Protein AF-A0A7L2GTG3-F1 (afdb_monomer)

Organism: Nyctibius grandis (NCBI:txid48427)

Structure (mmCIF, N/CA/C/O backbone):
data_AF-A0A7L2GTG3-F1
#
_entry.id   AF-A0A7L2GTG3-F1
#
loop_
_atom_site.group_PDB
_atom_site.id
_atom_site.type_symbol
_atom_site.label_atom_id
_atom_site.label_alt_id
_atom_site.label_comp_id
_atom_site.label_asym_id
_atom_site.label_entity_id
_atom_site.label_seq_id
_atom_site.pdbx_PDB_ins_code
_atom_site.Cartn_x
_atom_site.Cartn_y
_atom_site.Cartn_z
_atom_site.occupancy
_atom_site.B_iso_or_equiv
_atom_site.auth_seq_id
_atom_site.auth_comp_id
_atom_site.auth_asym_id
_atom_site.auth_atom_id
_atom_site.pdbx_PDB_model_num
ATOM 1 N N . GLU A 1 1 ? 2.995 5.051 -21.502 1.00 84.62 1 GLU A N 1
ATOM 2 C CA . GLU A 1 1 ? 3.378 3.944 -22.399 1.00 84.62 1 GLU A CA 1
ATOM 3 C C . GLU A 1 1 ? 3.454 2.692 -21.544 1.00 84.62 1 GLU A C 1
ATOM 5 O O . GLU A 1 1 ? 3.950 2.799 -20.426 1.00 84.62 1 GLU A O 1
ATOM 10 N N . ARG A 1 2 ? 2.844 1.581 -21.968 1.00 91.75 2 ARG A N 1
ATOM 11 C CA . ARG A 1 2 ? 2.773 0.333 -21.190 1.00 91.75 2 ARG A CA 1
ATOM 12 C C . ARG A 1 2 ? 3.544 -0.766 -21.907 1.00 91.75 2 ARG A C 1
ATOM 14 O O . ARG A 1 2 ? 3.635 -0.731 -23.130 1.00 91.75 2 ARG A O 1
ATOM 21 N N . VAL A 1 3 ? 4.073 -1.715 -21.142 1.00 93.94 3 VAL A N 1
ATO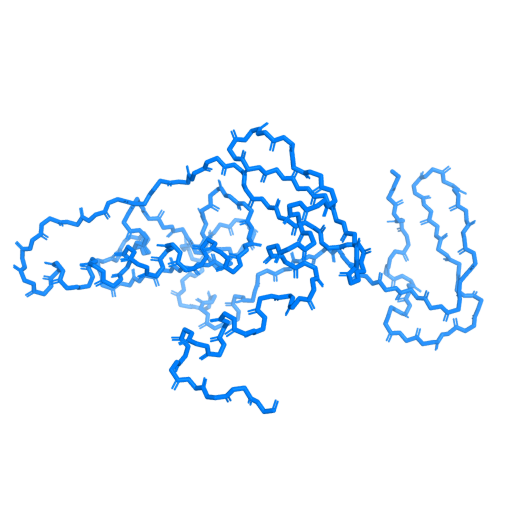M 22 C CA . VAL A 1 3 ? 4.709 -2.928 -21.670 1.00 93.94 3 VAL A CA 1
ATOM 23 C C . VAL A 1 3 ? 3.615 -3.891 -22.132 1.00 93.94 3 VAL A C 1
ATOM 25 O O . VAL A 1 3 ? 2.687 -4.151 -21.370 1.00 93.94 3 VAL A O 1
ATOM 28 N N . SER A 1 4 ? 3.712 -4.389 -23.364 1.00 95.00 4 SER A N 1
ATOM 29 C CA . SER A 1 4 ? 2.697 -5.237 -24.006 1.00 95.00 4 SER A CA 1
ATOM 30 C C . SER A 1 4 ? 3.012 -6.731 -23.940 1.00 95.00 4 SER A C 1
ATOM 32 O O . SER A 1 4 ? 2.098 -7.539 -24.037 1.00 95.00 4 SER A O 1
ATOM 34 N N . ASN A 1 5 ? 4.275 -7.109 -23.739 1.00 95.44 5 ASN A N 1
ATOM 35 C CA . ASN A 1 5 ? 4.730 -8.502 -23.739 1.00 95.44 5 ASN A CA 1
ATOM 36 C C . ASN A 1 5 ? 5.194 -8.984 -22.355 1.00 95.44 5 ASN A C 1
ATOM 38 O O . ASN A 1 5 ? 6.125 -9.772 -22.257 1.00 95.44 5 ASN A O 1
ATOM 42 N N . VAL A 1 6 ? 4.578 -8.495 -21.270 1.00 92.94 6 VAL A N 1
ATOM 43 C CA . VAL A 1 6 ? 4.987 -8.838 -19.889 1.00 92.94 6 VAL A CA 1
ATOM 44 C C . VAL A 1 6 ? 4.990 -10.353 -19.645 1.00 92.94 6 VAL A C 1
ATOM 46 O O . VAL A 1 6 ? 5.842 -10.844 -18.911 1.00 92.94 6 VAL A O 1
ATOM 49 N N . GLU A 1 7 ? 4.059 -11.076 -20.268 1.00 92.25 7 GLU A N 1
ATOM 50 C CA . GLU A 1 7 ? 3.899 -12.534 -20.167 1.00 92.25 7 GLU A CA 1
ATOM 51 C C . GLU A 1 7 ? 5.062 -13.315 -20.802 1.00 92.25 7 GLU A C 1
ATOM 53 O O . GLU A 1 7 ? 5.339 -14.435 -20.377 1.00 92.25 7 GLU A O 1
ATOM 58 N N . ASP A 1 8 ? 5.781 -12.703 -21.750 1.00 93.44 8 ASP A N 1
ATOM 59 C CA . ASP A 1 8 ? 6.933 -13.295 -22.444 1.00 93.44 8 ASP A CA 1
ATOM 60 C C . ASP A 1 8 ? 8.268 -13.022 -21.724 1.00 93.44 8 AS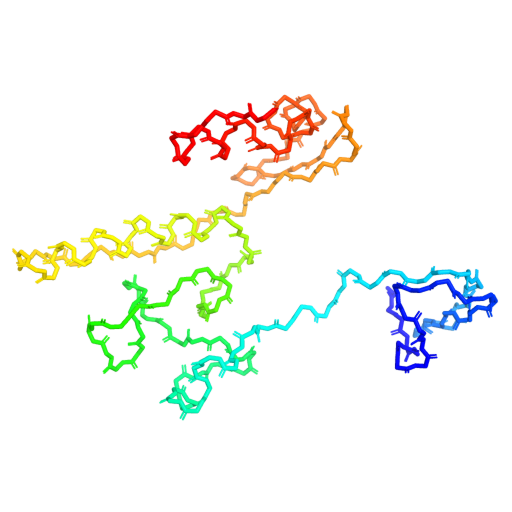P A C 1
ATOM 62 O O . ASP A 1 8 ? 9.320 -13.520 -22.132 1.00 93.44 8 ASP A O 1
ATOM 66 N N . LEU A 1 9 ? 8.261 -12.188 -20.678 1.00 94.56 9 LEU A N 1
ATOM 67 C CA . LEU A 1 9 ? 9.464 -11.797 -19.943 1.00 94.56 9 LEU A CA 1
ATOM 68 C C . LEU A 1 9 ? 9.744 -12.755 -18.781 1.00 94.56 9 LEU A C 1
ATOM 70 O O . LEU A 1 9 ? 8.832 -13.286 -18.148 1.00 94.56 9 LEU A O 1
ATOM 74 N N . THR A 1 10 ? 11.021 -12.871 -18.412 1.00 95.44 10 THR A N 1
ATOM 75 C CA . THR A 1 10 ? 11.456 -13.540 -17.176 1.00 95.44 10 THR A CA 1
ATOM 76 C C . THR A 1 10 ? 11.855 -12.486 -16.135 1.00 95.44 10 THR A C 1
ATOM 78 O O . THR A 1 10 ? 13.041 -12.183 -15.975 1.00 95.44 10 THR A O 1
ATOM 81 N N . PRO A 1 11 ? 10.899 -11.865 -15.421 1.00 93.31 11 PRO A N 1
ATOM 82 C CA . PRO A 1 11 ? 11.203 -10.767 -14.516 1.00 93.31 11 PRO A CA 1
ATOM 83 C C . PRO A 1 11 ? 11.968 -11.228 -13.270 1.00 93.31 11 PRO A C 1
ATOM 85 O O . PRO A 1 11 ? 11.890 -12.379 -12.836 1.00 93.31 11 PRO A O 1
ATOM 88 N N . ASN A 1 12 ? 12.660 -10.280 -12.640 1.00 92.50 12 ASN A N 1
ATOM 89 C CA . ASN A 1 12 ? 13.413 -10.432 -11.393 1.00 92.50 12 ASN A CA 1
ATOM 90 C C . ASN A 1 12 ? 14.551 -11.465 -11.472 1.00 92.50 12 ASN A C 1
ATOM 92 O O . ASN A 1 12 ? 15.012 -11.966 -10.445 1.00 92.50 12 ASN A O 1
ATOM 96 N N . ARG A 1 13 ? 15.007 -11.786 -12.686 1.00 94.38 13 ARG A N 1
ATOM 97 C CA . ARG A 1 13 ? 16.145 -12.665 -12.962 1.00 94.38 13 ARG A 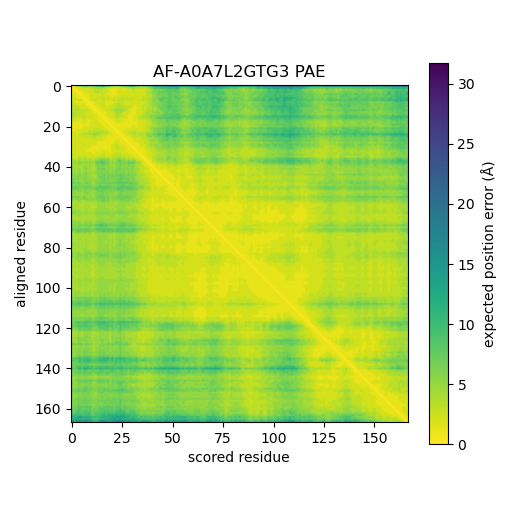CA 1
ATOM 98 C C . ARG A 1 13 ? 16.994 -12.060 -14.072 1.00 94.38 13 ARG A C 1
ATOM 100 O O . ARG A 1 13 ? 16.484 -11.339 -14.925 1.00 94.38 13 ARG A O 1
ATOM 107 N N . PHE A 1 14 ? 18.289 -12.354 -14.035 1.00 96.19 14 PHE A N 1
ATOM 108 C CA . PHE A 1 14 ? 19.175 -12.042 -15.146 1.00 96.19 14 PHE A CA 1
ATOM 109 C C . PHE A 1 14 ? 18.880 -13.002 -16.301 1.00 96.19 14 PHE A C 1
ATOM 111 O O . PHE A 1 14 ? 18.932 -14.221 -16.125 1.00 96.19 14 PHE A O 1
ATOM 118 N N . GLN A 1 15 ? 18.595 -12.448 -17.470 1.00 96.00 15 GLN A N 1
ATOM 119 C CA . GLN A 1 15 ? 18.504 -13.166 -18.730 1.00 96.00 15 GLN A CA 1
ATOM 120 C C . GLN A 1 15 ? 18.965 -12.207 -19.816 1.00 96.00 15 GLN A C 1
ATOM 122 O O . GLN A 1 15 ? 18.376 -11.146 -20.003 1.00 96.00 15 GLN A O 1
ATOM 127 N N . LYS A 1 16 ? 20.029 -12.592 -20.515 1.00 96.88 16 LYS A N 1
ATOM 128 C CA . LYS A 1 16 ? 20.650 -11.742 -21.520 1.00 96.88 16 LYS A CA 1
ATOM 129 C C . LYS A 1 16 ? 19.667 -11.408 -22.646 1.00 96.88 16 LYS A C 1
ATOM 131 O O . LYS A 1 16 ? 18.920 -12.288 -23.080 1.00 96.88 16 LYS A O 1
ATOM 136 N N . ASP A 1 17 ? 19.725 -10.169 -23.123 1.00 96.62 17 ASP A N 1
ATOM 137 C CA . ASP A 1 17 ? 19.058 -9.715 -24.348 1.00 96.62 17 ASP A CA 1
ATOM 138 C C . ASP A 1 17 ? 17.518 -9.905 -24.354 1.00 96.62 17 ASP A C 1
ATOM 140 O O . ASP A 1 17 ? 16.920 -10.191 -25.395 1.00 96.62 17 ASP A O 1
ATOM 144 N N . MET A 1 18 ? 16.833 -9.739 -23.211 1.00 97.19 18 MET A N 1
ATOM 145 C CA . MET A 1 18 ? 15.362 -9.713 -23.199 1.00 97.19 18 MET A CA 1
ATOM 146 C C . MET A 1 18 ? 14.844 -8.471 -23.928 1.00 97.19 18 MET A C 1
ATOM 148 O O . MET A 1 18 ? 15.250 -7.348 -23.628 1.00 97.19 18 MET A O 1
ATOM 152 N N . VAL A 1 19 ? 13.891 -8.664 -24.841 1.00 97.62 19 VAL A N 1
ATOM 153 C CA . VAL A 1 19 ? 13.251 -7.570 -25.583 1.00 97.62 19 VAL A CA 1
ATOM 154 C C . VAL A 1 19 ? 11.944 -7.181 -24.897 1.00 97.62 19 VAL A C 1
ATOM 156 O O . VAL A 1 19 ? 10.948 -7.902 -24.960 1.00 97.62 19 VAL A O 1
ATOM 159 N N . VAL A 1 20 ? 11.932 -6.017 -24.252 1.00 96.88 20 VAL A N 1
ATOM 160 C CA . VAL A 1 20 ? 10.723 -5.402 -23.694 1.00 96.88 20 VAL A CA 1
ATOM 161 C C . VAL A 1 20 ? 10.043 -4.595 -24.791 1.00 96.88 20 VAL A C 1
ATOM 163 O O . VAL A 1 20 ? 10.634 -3.662 -25.332 1.00 96.88 20 VAL A O 1
ATOM 166 N N . ARG A 1 21 ? 8.791 -4.929 -25.103 1.00 97.25 21 ARG A N 1
ATOM 167 C CA . ARG A 1 21 ? 7.977 -4.231 -26.101 1.00 97.25 21 ARG A CA 1
ATOM 168 C C . ARG A 1 21 ? 6.913 -3.401 -25.422 1.00 97.25 21 ARG A C 1
ATOM 170 O O . ARG A 1 21 ? 6.284 -3.829 -24.454 1.00 97.25 21 ARG A O 1
ATOM 177 N N . THR A 1 22 ? 6.685 -2.212 -25.949 1.00 95.75 22 THR A N 1
ATOM 178 C CA . THR A 1 22 ? 5.602 -1.349 -25.493 1.00 95.75 22 THR A CA 1
ATOM 179 C C . THR A 1 22 ? 4.419 -1.383 -26.452 1.00 95.75 22 THR A C 1
ATOM 181 O O . THR A 1 22 ? 4.556 -1.699 -27.632 1.00 95.75 22 THR A O 1
ATOM 184 N N . GLU A 1 23 ? 3.247 -0.972 -25.971 1.00 96.19 23 GLU A N 1
ATOM 185 C CA . GLU A 1 23 ? 2.051 -0.774 -26.805 1.00 96.19 23 GLU A CA 1
ATOM 186 C C . GLU A 1 23 ? 2.262 0.252 -27.935 1.00 96.19 23 GLU A C 1
ATOM 188 O O . GLU A 1 23 ? 1.513 0.261 -28.906 1.00 96.19 23 GLU A O 1
ATOM 193 N N . LYS A 1 24 ? 3.272 1.126 -27.821 1.00 96.44 24 LYS A N 1
ATOM 194 C CA . LYS A 1 24 ? 3.619 2.116 -28.851 1.00 96.44 24 LYS A CA 1
ATOM 195 C C . LYS A 1 24 ? 4.657 1.611 -29.858 1.00 96.44 24 LYS A C 1
ATOM 197 O O . LYS A 1 24 ? 5.064 2.374 -30.727 1.00 96.44 24 LYS A O 1
ATOM 202 N N . GLY A 1 25 ? 5.086 0.353 -29.746 1.00 95.12 25 GLY A N 1
ATOM 203 C CA . GLY A 1 25 ? 6.079 -0.253 -30.633 1.00 95.12 25 GLY A CA 1
ATOM 204 C C . GLY A 1 25 ? 7.535 0.023 -30.249 1.00 95.12 25 GLY A C 1
ATOM 205 O O . GLY A 1 25 ? 8.428 -0.449 -30.942 1.00 95.12 25 GLY A O 1
ATOM 206 N N . THR A 1 26 ? 7.801 0.744 -29.153 1.00 96.88 26 THR A N 1
ATOM 207 C CA . THR A 1 26 ? 9.166 0.895 -28.624 1.00 96.88 26 THR A CA 1
ATOM 208 C C . THR A 1 26 ? 9.682 -0.453 -28.140 1.00 96.88 26 THR A C 1
ATOM 210 O O . THR A 1 26 ? 9.004 -1.115 -27.346 1.00 96.88 26 THR A O 1
ATOM 213 N N . GLU A 1 27 ? 10.887 -0.817 -28.572 1.00 97.38 27 GLU A N 1
ATOM 214 C CA . GLU A 1 27 ? 11.620 -1.984 -28.089 1.00 97.38 27 GLU A CA 1
ATOM 215 C C . GLU A 1 27 ? 12.809 -1.542 -27.232 1.00 97.38 27 GLU A C 1
ATOM 217 O O . GLU A 1 27 ? 13.563 -0.641 -27.603 1.00 97.38 27 GLU A O 1
ATOM 222 N N . VAL A 1 28 ? 12.978 -2.180 -26.075 1.00 96.31 28 VAL A N 1
ATOM 223 C CA . VAL A 1 28 ? 14.111 -1.964 -25.171 1.00 96.31 28 VAL A CA 1
ATOM 224 C C . VAL A 1 28 ? 14.760 -3.311 -24.892 1.00 96.31 28 VAL A C 1
ATOM 226 O O . VAL A 1 28 ? 14.110 -4.211 -24.364 1.00 96.31 28 VAL A O 1
ATOM 229 N N . VAL A 1 29 ? 16.041 -3.448 -25.234 1.00 97.56 29 VAL A N 1
ATOM 230 C CA . VAL A 1 29 ? 16.841 -4.629 -24.889 1.00 97.56 29 VAL A CA 1
ATOM 231 C C . VAL A 1 29 ? 17.390 -4.450 -23.477 1.00 97.56 29 VAL A C 1
ATOM 233 O O . VAL A 1 29 ? 18.012 -3.429 -23.178 1.00 97.56 29 VAL A O 1
ATOM 236 N N . ALA A 1 30 ? 17.144 -5.424 -22.605 1.00 96.75 30 ALA A N 1
ATOM 237 C CA . ALA A 1 30 ? 17.599 -5.406 -21.222 1.00 96.75 30 ALA A CA 1
ATOM 238 C C . ALA A 1 30 ? 18.026 -6.801 -20.759 1.00 96.75 30 ALA A C 1
ATOM 240 O O . ALA A 1 30 ? 17.396 -7.799 -21.094 1.00 96.75 30 ALA A O 1
ATOM 241 N N . ASP A 1 31 ? 19.049 -6.863 -19.909 1.00 97.25 31 ASP A N 1
ATOM 242 C CA . ASP A 1 31 ? 19.502 -8.126 -19.312 1.00 97.25 31 ASP A CA 1
ATOM 243 C C . ASP A 1 31 ? 18.741 -8.493 -18.023 1.00 97.25 31 ASP A C 1
ATOM 245 O O . ASP A 1 31 ? 18.880 -9.589 -17.479 1.00 97.25 31 ASP A O 1
ATOM 249 N N . MET A 1 32 ? 17.949 -7.559 -17.488 1.00 96.50 32 MET A N 1
ATOM 250 C CA . MET A 1 32 ? 17.126 -7.755 -16.298 1.00 96.50 32 MET A CA 1
ATOM 251 C C . MET A 1 32 ? 15.914 -6.828 -16.337 1.00 96.50 32 MET A C 1
ATOM 253 O O . MET A 1 32 ? 16.038 -5.627 -16.568 1.00 96.50 32 MET A O 1
ATOM 257 N N . VAL A 1 33 ? 14.740 -7.384 -16.040 1.00 95.88 33 VAL A N 1
ATOM 258 C CA . VAL A 1 33 ? 13.486 -6.633 -15.923 1.00 95.88 33 VAL A CA 1
ATOM 259 C C . VAL A 1 33 ? 12.962 -6.775 -14.501 1.00 95.88 33 VAL A C 1
ATOM 261 O O . VAL A 1 33 ? 12.774 -7.891 -14.026 1.00 95.88 33 VAL A O 1
ATOM 264 N N . VAL A 1 34 ? 12.700 -5.661 -13.816 1.00 94.75 34 VAL A N 1
ATOM 265 C CA . VAL A 1 34 ? 12.089 -5.655 -12.476 1.00 94.75 34 VAL A CA 1
ATOM 266 C C . VAL A 1 34 ? 10.660 -5.140 -12.586 1.00 94.75 34 VAL A C 1
ATOM 268 O O . VAL A 1 34 ? 10.433 -4.001 -12.996 1.00 94.75 34 VAL A O 1
ATOM 271 N N . LEU A 1 35 ? 9.683 -5.974 -12.223 1.00 91.81 35 LEU A N 1
ATOM 272 C CA . LEU A 1 35 ? 8.274 -5.584 -12.262 1.00 91.81 35 LEU A CA 1
ATOM 273 C C . LEU A 1 35 ? 7.876 -4.872 -10.969 1.00 91.81 35 LEU A C 1
ATOM 275 O O . LEU A 1 35 ? 7.730 -5.491 -9.921 1.00 91.81 35 LEU A O 1
ATOM 27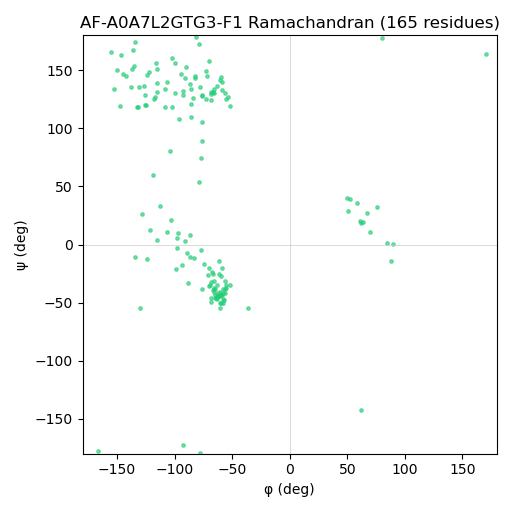9 N N . CYS A 1 36 ? 7.633 -3.568 -11.077 1.00 90.69 36 CYS A N 1
ATOM 280 C CA . CYS A 1 36 ? 7.143 -2.721 -9.984 1.00 90.69 36 CYS A CA 1
ATOM 281 C C . CYS A 1 36 ? 5.640 -2.401 -10.111 1.00 90.69 36 CYS A C 1
ATOM 283 O O . CYS A 1 36 ? 5.169 -1.389 -9.596 1.00 90.69 36 CYS A O 1
ATOM 285 N 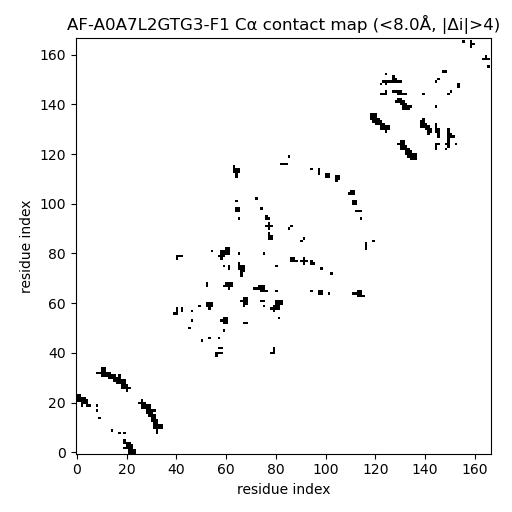N . THR A 1 37 ? 4.887 -3.214 -10.855 1.00 87.44 37 THR A N 1
ATOM 286 C CA . THR A 1 37 ? 3.459 -3.002 -11.149 1.00 87.44 37 THR A CA 1
ATOM 287 C C . THR A 1 37 ? 2.666 -4.295 -10.953 1.00 87.44 37 THR A C 1
ATOM 289 O O . THR A 1 37 ? 3.246 -5.344 -10.686 1.00 87.44 37 THR A O 1
ATOM 292 N N . GLY A 1 38 ? 1.335 -4.229 -11.065 1.00 84.44 38 GLY A N 1
ATOM 293 C CA . GLY A 1 38 ? 0.487 -5.425 -11.013 1.00 84.44 38 GLY A CA 1
ATOM 294 C C . GLY A 1 38 ? 0.297 -6.004 -9.610 1.00 84.44 38 GLY A C 1
ATOM 295 O O . GLY A 1 38 ? 0.154 -7.216 -9.469 1.00 84.44 38 GLY A O 1
ATOM 296 N N . ILE A 1 39 ? 0.295 -5.154 -8.576 1.00 85.88 39 ILE A N 1
ATOM 297 C CA . ILE A 1 39 ? 0.002 -5.564 -7.196 1.00 85.88 39 ILE A CA 1
ATOM 298 C C . ILE A 1 39 ? -1.348 -6.293 -7.163 1.00 85.88 39 ILE A C 1
ATOM 300 O O . ILE A 1 39 ? -2.359 -5.766 -7.629 1.00 85.88 39 ILE A O 1
ATOM 304 N N . LYS A 1 40 ? -1.357 -7.499 -6.591 1.00 89.88 40 LYS A N 1
ATOM 305 C CA . LYS A 1 40 ? -2.561 -8.296 -6.335 1.00 89.88 40 LYS A CA 1
ATOM 306 C C . LYS A 1 40 ? -2.743 -8.448 -4.833 1.00 89.88 40 LYS A C 1
ATOM 308 O O . LYS A 1 40 ? -1.773 -8.673 -4.111 1.00 89.88 40 LYS A O 1
ATOM 313 N N . ILE A 1 41 ? -3.983 -8.342 -4.368 1.00 93.69 41 ILE A N 1
ATOM 314 C CA . ILE A 1 41 ? -4.308 -8.555 -2.959 1.00 93.69 41 ILE A CA 1
ATOM 315 C C . ILE A 1 41 ? -4.113 -10.036 -2.628 1.00 93.69 41 ILE A C 1
ATOM 317 O O . ILE A 1 41 ? -4.631 -10.910 -3.323 1.00 93.69 41 ILE A O 1
ATOM 321 N N . ASN A 1 42 ? -3.378 -10.322 -1.552 1.00 93.62 42 ASN A N 1
ATOM 322 C CA . ASN A 1 42 ? -3.244 -11.682 -1.042 1.00 93.62 42 ASN A CA 1
ATOM 323 C C . ASN A 1 42 ? -4.526 -12.087 -0.300 1.00 93.62 42 ASN A C 1
ATOM 325 O O . ASN A 1 42 ? -4.660 -11.864 0.903 1.00 93.62 42 ASN A O 1
ATOM 329 N N . SER A 1 43 ? -5.480 -12.648 -1.042 1.00 96.38 43 SER A N 1
ATOM 330 C CA . SER A 1 43 ? -6.802 -13.031 -0.539 1.00 96.38 43 SER A CA 1
ATOM 331 C C . SER A 1 43 ? -6.942 -14.506 -0.176 1.00 96.38 43 SER A C 1
ATOM 333 O O . SER A 1 43 ? -7.978 -14.916 0.344 1.00 96.38 43 SER A O 1
ATOM 335 N N . SER A 1 44 ? -5.897 -15.308 -0.398 1.00 96.19 44 SER A N 1
ATOM 336 C CA . SER A 1 44 ? -5.912 -16.763 -0.181 1.00 96.19 44 SER A CA 1
ATOM 337 C C . SER A 1 44 ? -6.402 -17.173 1.215 1.00 96.19 44 SER A C 1
ATOM 339 O O . SER A 1 44 ? -7.117 -18.161 1.346 1.00 96.19 44 SER A O 1
ATOM 341 N N . ALA A 1 45 ? -6.085 -16.378 2.241 1.00 95.62 45 ALA A N 1
ATOM 342 C CA . ALA A 1 45 ? -6.446 -16.652 3.630 1.00 95.62 45 ALA A CA 1
ATOM 343 C C . ALA A 1 45 ? -7.949 -16.522 3.938 1.00 95.62 45 ALA A C 1
ATOM 345 O O . ALA A 1 45 ? -8.402 -17.050 4.950 1.00 95.62 45 ALA A O 1
ATOM 346 N N . TYR A 1 46 ? -8.721 -15.813 3.109 1.00 95.38 46 TYR A N 1
ATOM 347 C CA . TYR A 1 46 ? -10.126 -15.504 3.396 1.00 95.38 46 TYR A CA 1
ATOM 348 C C . TYR A 1 46 ? -11.087 -15.723 2.225 1.00 95.38 46 TYR A C 1
ATOM 350 O O . TYR A 1 46 ? -12.299 -15.714 2.432 1.00 95.38 46 TYR A O 1
ATOM 358 N N . ALA A 1 47 ? -10.582 -15.957 1.012 1.00 96.69 47 ALA A N 1
ATOM 359 C CA . ALA A 1 47 ? -11.411 -16.069 -0.186 1.00 96.69 47 ALA A CA 1
ATOM 360 C C . ALA A 1 47 ? -12.471 -17.179 -0.096 1.00 96.69 47 ALA A C 1
ATOM 362 O O . ALA A 1 47 ? -13.602 -16.982 -0.529 1.00 96.69 47 ALA A O 1
ATOM 363 N N . ALA A 1 48 ? -12.132 -18.324 0.504 1.00 97.19 48 ALA A N 1
ATOM 364 C CA . ALA A 1 48 ? -13.075 -19.429 0.670 1.00 97.19 48 ALA A CA 1
ATOM 365 C C . ALA A 1 48 ? -14.209 -19.108 1.661 1.00 97.19 48 ALA A C 1
ATOM 367 O O . ALA A 1 48 ? -15.325 -19.586 1.485 1.00 97.19 48 ALA A O 1
ATOM 368 N N . ALA A 1 49 ? -13.931 -18.303 2.691 1.00 96.69 49 ALA A N 1
ATOM 369 C CA . ALA A 1 49 ? -14.895 -17.977 3.741 1.00 96.69 49 ALA A CA 1
ATOM 370 C C . ALA A 1 49 ? -15.760 -16.753 3.404 1.00 96.69 49 ALA A C 1
ATOM 372 O O . ALA A 1 49 ? -16.918 -16.701 3.803 1.00 96.69 49 ALA A O 1
ATOM 373 N N . PHE A 1 50 ? -15.202 -15.774 2.684 1.00 96.94 50 PHE A N 1
ATOM 374 C CA . PHE A 1 50 ? -15.817 -14.457 2.476 1.00 96.94 50 PHE A CA 1
ATOM 375 C C . PHE A 1 50 ? -15.895 -14.050 0.998 1.00 96.94 50 PHE A C 1
ATOM 377 O O . PHE A 1 50 ? -15.905 -12.860 0.686 1.00 96.94 50 PHE A O 1
ATOM 384 N N . GLY A 1 51 ? -15.943 -15.017 0.077 1.00 95.94 51 GLY A N 1
ATOM 385 C CA . GLY A 1 51 ? -15.952 -14.761 -1.368 1.00 95.94 51 GLY A CA 1
ATOM 386 C C . GLY A 1 51 ? -17.070 -13.819 -1.836 1.00 95.94 51 GLY A C 1
ATOM 387 O O . GLY A 1 51 ? -16.840 -12.960 -2.684 1.00 95.94 51 GLY A O 1
ATOM 388 N N . ASP A 1 52 ? -18.262 -13.907 -1.241 1.00 96.25 52 ASP A N 1
ATOM 389 C CA . ASP A 1 52 ? -19.403 -13.024 -1.532 1.00 96.25 52 ASP A CA 1
ATOM 390 C C . ASP A 1 52 ? -19.248 -11.609 -0.936 1.00 96.25 52 ASP A C 1
ATOM 392 O O . ASP A 1 52 ? -19.921 -10.665 -1.363 1.00 96.25 52 ASP A O 1
ATOM 396 N N . LYS A 1 53 ? -18.333 -11.438 0.026 1.00 97.50 53 LYS A N 1
ATOM 397 C CA . LYS A 1 53 ? -17.991 -10.155 0.663 1.00 97.50 53 LYS A CA 1
ATOM 398 C C . LYS A 1 53 ? -16.758 -9.495 0.054 1.00 97.50 53 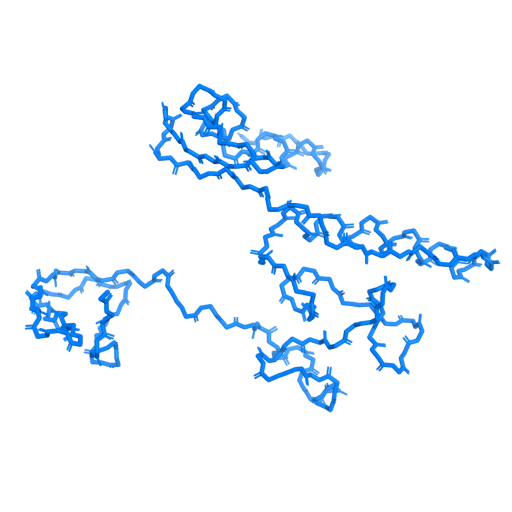LYS A C 1
ATOM 400 O O . LYS A 1 53 ? -16.265 -8.507 0.594 1.00 97.50 53 LYS A O 1
ATOM 405 N N . MET A 1 54 ? -16.254 -10.004 -1.066 1.00 97.56 54 MET A N 1
ATOM 406 C CA . MET A 1 54 ? -15.103 -9.427 -1.753 1.00 97.56 54 MET A CA 1
ATOM 407 C C . MET A 1 54 ? -15.525 -8.466 -2.871 1.00 97.56 54 MET A C 1
ATOM 409 O O . MET A 1 54 ? -16.557 -8.627 -3.528 1.00 97.56 54 MET A O 1
ATOM 413 N N . ALA A 1 55 ? -14.725 -7.428 -3.079 1.00 96.31 55 ALA A N 1
ATOM 414 C CA . ALA A 1 55 ? -14.776 -6.563 -4.247 1.00 96.31 55 ALA A CA 1
ATOM 415 C C . ALA A 1 55 ? -14.086 -7.229 -5.452 1.00 96.31 55 ALA A C 1
ATOM 417 O O . ALA A 1 55 ? -13.433 -8.267 -5.334 1.00 96.31 55 ALA A O 1
ATOM 418 N N . SER A 1 56 ? -14.198 -6.617 -6.634 1.00 94.38 56 SER A N 1
ATOM 419 C CA . SER A 1 56 ? -13.635 -7.162 -7.883 1.00 94.38 56 SER A CA 1
ATOM 420 C C . SER A 1 56 ? -12.109 -7.315 -7.862 1.00 94.38 56 SER A C 1
ATOM 422 O O . SER A 1 56 ? -11.561 -8.166 -8.556 1.00 94.38 56 SER A O 1
ATOM 424 N N . ASN A 1 57 ? -11.415 -6.528 -7.039 1.00 93.00 57 ASN A N 1
ATOM 425 C CA . ASN A 1 57 ? -9.968 -6.605 -6.820 1.00 93.00 57 ASN A CA 1
ATOM 426 C C . ASN A 1 57 ? -9.564 -7.612 -5.722 1.00 93.00 57 ASN A C 1
ATOM 428 O O . ASN A 1 57 ? -8.393 -7.650 -5.351 1.00 93.00 57 ASN A O 1
ATOM 432 N N . SER A 1 58 ? -10.504 -8.415 -5.210 1.00 96.19 58 SER A N 1
ATOM 433 C CA . SER A 1 58 ? -10.324 -9.345 -4.085 1.00 96.19 58 SER A CA 1
ATOM 434 C C . SER A 1 58 ? -10.137 -8.710 -2.697 1.00 96.19 58 SER A C 1
ATOM 436 O O . SER A 1 58 ? -9.809 -9.429 -1.757 1.00 96.19 58 SER A O 1
ATOM 438 N N . ALA A 1 59 ? -10.362 -7.404 -2.530 1.00 97.38 59 ALA A N 1
ATOM 439 C CA . ALA A 1 59 ? -10.425 -6.779 -1.206 1.00 97.38 59 ALA A CA 1
ATOM 440 C C . ALA A 1 59 ? -11.725 -7.155 -0.477 1.00 97.38 59 ALA A C 1
ATOM 442 O O . ALA A 1 59 ? -12.758 -7.336 -1.115 1.00 97.38 59 ALA A O 1
ATOM 443 N N . LEU A 1 60 ? -11.704 -7.223 0.851 1.00 98.38 60 LEU A N 1
ATOM 444 C CA . LEU A 1 60 ? -12.889 -7.396 1.692 1.00 98.38 60 LEU A CA 1
ATOM 445 C C . LEU A 1 60 ? -13.670 -6.083 1.794 1.00 98.38 60 LEU A C 1
ATOM 447 O O . LEU A 1 60 ? -13.108 -5.054 2.175 1.00 98.38 60 LEU A O 1
ATOM 451 N N . LYS A 1 61 ? -14.971 -6.124 1.502 1.00 98.56 61 LYS A N 1
ATOM 452 C CA . LYS A 1 61 ? -15.871 -4.977 1.651 1.00 98.56 61 LYS A CA 1
ATOM 453 C C . LYS A 1 61 ? -16.063 -4.658 3.126 1.00 98.56 61 LYS A C 1
ATOM 455 O O . LYS A 1 61 ? -16.471 -5.520 3.906 1.00 98.56 61 LYS A O 1
ATOM 460 N N . VAL A 1 62 ? -15.772 -3.418 3.503 1.00 98.56 62 VAL A N 1
ATOM 461 C CA . VAL A 1 62 ? -15.896 -2.955 4.883 1.00 98.56 62 VAL A CA 1
ATOM 462 C C . VAL A 1 62 ? -16.828 -1.763 4.991 1.00 98.56 62 VAL A C 1
ATOM 464 O O . VAL A 1 62 ? -16.894 -0.920 4.099 1.00 98.56 62 VAL A O 1
ATOM 467 N N . ASN A 1 63 ? -17.519 -1.666 6.122 1.00 97.94 63 ASN A N 1
ATOM 468 C CA . ASN A 1 63 ? -18.296 -0.484 6.463 1.00 97.94 63 ASN A CA 1
ATOM 469 C C . ASN A 1 63 ? -17.388 0.655 6.977 1.00 97.94 63 ASN A C 1
ATOM 471 O O . ASN A 1 63 ? -16.172 0.519 7.129 1.00 97.94 63 ASN A O 1
ATOM 475 N N . LYS A 1 64 ? -18.005 1.784 7.337 1.00 98.00 64 LYS A N 1
ATOM 476 C CA . LYS A 1 64 ? -17.320 2.974 7.872 1.00 98.00 64 LYS A CA 1
ATOM 477 C C . LYS A 1 64 ? -16.571 2.738 9.200 1.00 98.00 64 LYS A C 1
ATOM 479 O O . LYS A 1 64 ? -15.777 3.570 9.617 1.00 98.00 64 LYS A O 1
ATOM 484 N N . HIS A 1 65 ? -16.823 1.624 9.885 1.00 98.44 65 HIS A N 1
ATOM 485 C CA . HIS A 1 65 ? -16.155 1.210 11.125 1.00 98.44 65 HIS A CA 1
ATOM 486 C C . HIS A 1 65 ? -15.023 0.201 10.883 1.00 98.44 65 HIS A C 1
ATOM 488 O O . HIS A 1 65 ? -14.447 -0.300 11.853 1.00 98.44 65 HIS A O 1
ATOM 494 N N . LEU A 1 66 ? -14.705 -0.077 9.609 1.00 98.69 66 LEU A N 1
ATOM 495 C CA . LEU A 1 66 ? -13.756 -1.095 9.144 1.00 98.69 66 LEU A CA 1
ATOM 496 C C . LEU A 1 66 ? -14.172 -2.535 9.488 1.00 98.69 66 LEU A C 1
ATOM 498 O O . LEU A 1 66 ? -13.340 -3.445 9.487 1.00 98.69 66 LEU A O 1
ATOM 502 N N . GLN A 1 67 ? -15.458 -2.749 9.776 1.00 98.69 67 GLN A N 1
ATOM 503 C CA . GLN A 1 67 ? -16.027 -4.082 9.952 1.00 98.69 67 GLN A CA 1
ATOM 504 C C . GLN A 1 67 ? -16.367 -4.687 8.593 1.00 98.69 67 GLN A C 1
ATOM 506 O O . GLN A 1 67 ? -16.844 -3.973 7.709 1.00 98.69 67 GLN A O 1
ATOM 511 N N . LEU A 1 68 ? -16.163 -5.994 8.443 1.00 98.44 68 LEU A N 1
ATOM 512 C CA . LEU A 1 68 ? -16.604 -6.747 7.271 1.00 98.44 68 LEU A CA 1
ATOM 513 C C . LEU A 1 68 ? -18.126 -6.624 7.118 1.00 98.44 68 LEU A C 1
ATOM 515 O O . LEU A 1 68 ? -18.868 -6.812 8.081 1.00 98.44 68 LEU A O 1
ATOM 519 N N . GLU A 1 69 ? -18.608 -6.328 5.912 1.00 97.44 69 GLU A N 1
ATOM 520 C CA . GLU A 1 69 ? -20.049 -6.205 5.670 1.00 97.44 69 GLU A CA 1
ATOM 521 C C . GLU A 1 69 ? -20.814 -7.474 6.088 1.00 97.44 69 GLU A C 1
ATOM 523 O O . GLU A 1 69 ? -20.529 -8.582 5.630 1.00 97.44 69 GLU A O 1
ATOM 528 N N . GLY A 1 70 ? -21.817 -7.302 6.956 1.00 96.69 70 GLY A N 1
ATOM 529 C CA . GLY A 1 70 ? -22.615 -8.397 7.516 1.00 96.69 70 GLY A CA 1
ATOM 530 C C . GLY A 1 70 ? -22.076 -8.997 8.820 1.00 96.69 70 GLY A C 1
ATOM 531 O O . GLY A 1 70 ? -22.710 -9.904 9.351 1.00 96.69 70 GLY A O 1
ATOM 532 N N . TYR A 1 71 ? -20.957 -8.495 9.354 1.00 97.81 71 TYR A N 1
ATOM 533 C CA . TYR A 1 71 ? -20.370 -8.959 10.612 1.00 97.81 71 TYR A CA 1
ATOM 534 C C . TYR A 1 71 ? -20.047 -7.787 11.540 1.00 97.81 71 TYR A C 1
ATOM 536 O O . TYR A 1 71 ? -19.455 -6.795 11.129 1.00 97.81 71 TYR A O 1
ATOM 544 N N . GLU A 1 72 ? -20.379 -7.916 12.823 1.00 96.44 72 GLU A N 1
ATOM 545 C CA . GLU A 1 72 ? -20.095 -6.877 13.828 1.00 96.44 72 GLU A CA 1
ATOM 546 C C . GLU A 1 72 ? -18.760 -7.106 14.557 1.00 96.44 72 GLU A C 1
ATOM 548 O O . GLU A 1 72 ? -18.188 -6.199 15.164 1.00 96.44 72 GLU A O 1
ATOM 553 N N . ASN A 1 73 ? -18.230 -8.325 14.480 1.00 96.44 73 ASN A N 1
ATOM 554 C CA . ASN A 1 73 ? -17.054 -8.780 15.219 1.00 96.44 73 ASN A CA 1
ATOM 555 C C . ASN A 1 73 ? -15.856 -9.133 14.320 1.00 96.44 73 ASN A C 1
ATOM 557 O O . ASN A 1 73 ? -14.836 -9.596 14.830 1.00 96.44 73 ASN A O 1
ATOM 561 N N . ILE A 1 74 ? -15.959 -8.918 13.006 1.00 98.06 74 ILE A N 1
ATOM 562 C CA . ILE A 1 74 ? -14.876 -9.151 12.042 1.00 98.06 74 ILE A CA 1
ATOM 563 C C . ILE A 1 74 ? -14.469 -7.815 11.435 1.00 98.06 74 ILE A C 1
ATOM 565 O O . ILE A 1 74 ? -15.318 -7.062 10.966 1.00 98.06 74 ILE A O 1
ATOM 569 N N . TYR A 1 75 ? -13.167 -7.543 11.412 1.00 98.44 75 TYR A N 1
ATOM 570 C CA . TYR A 1 75 ? -12.591 -6.309 10.886 1.00 98.44 75 TYR A CA 1
ATOM 571 C C . TYR A 1 75 ? -11.555 -6.626 9.807 1.00 98.44 75 TYR A C 1
ATOM 573 O O . TYR A 1 75 ? -10.826 -7.612 9.924 1.00 98.44 75 TYR A O 1
ATOM 581 N N . ALA A 1 76 ? -11.455 -5.772 8.789 1.00 98.31 76 ALA A N 1
ATOM 582 C CA . ALA A 1 76 ? -10.395 -5.837 7.785 1.00 98.31 76 ALA A CA 1
ATOM 583 C C . ALA A 1 76 ? -9.696 -4.478 7.674 1.00 98.31 76 ALA A C 1
ATOM 585 O O . ALA A 1 76 ? -10.340 -3.430 7.665 1.00 98.31 76 ALA A O 1
ATOM 586 N N . ILE A 1 77 ? -8.364 -4.498 7.607 1.00 98.31 77 ILE A N 1
ATOM 587 C CA . ILE A 1 77 ? -7.521 -3.298 7.588 1.00 98.31 77 ILE A CA 1
ATOM 588 C C . ILE A 1 77 ? -6.412 -3.416 6.545 1.00 98.31 77 ILE A C 1
ATOM 590 O O . ILE A 1 77 ? -6.100 -4.494 6.049 1.00 98.31 77 ILE A O 1
ATOM 594 N N . GLY A 1 78 ? -5.762 -2.292 6.261 1.00 97.12 78 GLY A N 1
ATOM 595 C CA . GLY A 1 78 ? -4.633 -2.236 5.333 1.00 97.12 78 GLY A CA 1
ATOM 596 C C . GLY A 1 78 ? -5.020 -2.645 3.910 1.00 97.12 78 GLY A C 1
ATOM 597 O O . GLY A 1 78 ? -6.104 -2.319 3.425 1.00 97.12 78 GLY A O 1
ATOM 598 N N . ASP A 1 79 ? -4.112 -3.345 3.236 1.00 96.44 79 ASP A N 1
ATOM 599 C CA . ASP A 1 79 ? -4.213 -3.623 1.801 1.00 96.44 79 ASP A CA 1
ATOM 600 C C . ASP A 1 79 ? -5.384 -4.545 1.437 1.00 96.44 79 ASP A C 1
ATOM 602 O O . ASP A 1 79 ? -5.884 -4.466 0.315 1.00 96.44 79 ASP A O 1
ATOM 606 N N . CYS A 1 80 ? -5.849 -5.386 2.369 1.00 97.06 80 CYS A N 1
ATOM 607 C CA . CYS A 1 80 ? -6.964 -6.301 2.126 1.00 97.06 80 CYS A CA 1
ATOM 608 C C . CYS A 1 80 ? -8.346 -5.662 2.300 1.00 97.06 80 CYS A C 1
ATOM 610 O O . CYS A 1 80 ? -9.327 -6.286 1.915 1.00 97.06 80 CYS A O 1
ATOM 612 N N . ALA A 1 81 ? -8.451 -4.455 2.861 1.00 97.94 81 ALA A N 1
ATOM 613 C CA . ALA A 1 81 ? -9.731 -3.774 3.037 1.00 97.94 81 ALA A CA 1
ATOM 614 C C . ALA A 1 81 ? -10.108 -2.974 1.783 1.00 97.94 81 ALA A C 1
ATOM 616 O O . ALA A 1 81 ? -9.263 -2.274 1.213 1.00 97.94 81 ALA A O 1
ATOM 617 N N . ASP A 1 82 ? -11.375 -3.004 1.371 1.00 97.44 82 ASP A N 1
ATOM 618 C CA . ASP A 1 82 ? -11.896 -2.230 0.233 1.00 97.44 82 ASP A CA 1
ATOM 619 C C . ASP A 1 82 ? -12.153 -0.758 0.600 1.00 97.44 82 ASP A C 1
ATOM 621 O O . ASP A 1 82 ? -13.238 -0.203 0.452 1.00 97.44 82 ASP A O 1
ATOM 625 N N . VAL A 1 83 ? -11.119 -0.114 1.133 1.00 97.12 83 VAL A N 1
ATOM 626 C CA . VAL A 1 83 ? -11.088 1.321 1.410 1.00 97.12 83 VAL A CA 1
ATOM 627 C C . VAL A 1 83 ? -10.488 2.042 0.204 1.00 97.12 83 VAL A C 1
ATOM 629 O O . VAL A 1 83 ? -9.406 1.673 -0.276 1.00 97.12 83 VAL A O 1
ATOM 632 N N . LYS A 1 84 ? -11.186 3.075 -0.284 1.00 94.25 84 LYS A N 1
ATOM 633 C CA . LYS A 1 84 ? -10.809 3.875 -1.462 1.00 94.25 84 LYS A CA 1
ATOM 634 C C . LYS A 1 84 ? -9.695 4.874 -1.148 1.00 94.25 84 LYS A C 1
ATOM 636 O O . LYS A 1 84 ? -9.919 6.076 -1.058 1.00 94.25 84 LYS A O 1
ATOM 641 N N . GLU A 1 85 ? -8.484 4.359 -1.014 1.00 93.44 85 GLU A N 1
ATOM 642 C CA . GLU A 1 85 ? -7.268 5.128 -0.758 1.00 93.44 85 GLU A CA 1
ATOM 643 C C . GLU A 1 85 ? -6.034 4.351 -1.251 1.00 93.44 85 GLU A C 1
ATOM 645 O O . GLU A 1 85 ? -6.133 3.147 -1.530 1.00 93.44 85 GLU A O 1
ATOM 650 N N . PRO A 1 86 ? -4.859 4.992 -1.374 1.00 91.81 86 PRO A N 1
ATOM 651 C CA . PRO A 1 86 ? -3.645 4.277 -1.729 1.00 91.81 86 PRO A CA 1
ATOM 652 C C . PRO A 1 86 ? -3.273 3.251 -0.654 1.00 91.81 86 PRO A C 1
ATOM 654 O O . PRO A 1 86 ? -3.278 3.538 0.542 1.00 91.81 86 PRO A O 1
ATOM 657 N N . LYS A 1 87 ? -2.890 2.053 -1.089 1.00 92.50 87 LYS A N 1
ATOM 658 C CA . LYS A 1 87 ? -2.489 0.967 -0.192 1.00 92.50 87 LYS A CA 1
ATOM 659 C C . LYS A 1 87 ? -1.081 1.226 0.347 1.00 92.50 87 LYS A C 1
ATOM 661 O O . LYS A 1 87 ? -0.103 1.170 -0.397 1.00 92.50 87 LYS A O 1
ATOM 666 N N . MET A 1 88 ? -0.993 1.630 1.617 1.00 93.31 88 MET A N 1
ATOM 667 C CA . MET A 1 88 ? 0.253 2.026 2.277 1.00 93.31 88 MET A CA 1
ATOM 668 C C . MET A 1 88 ? 0.259 1.609 3.749 1.00 93.31 88 MET A C 1
ATOM 670 O O . MET A 1 88 ? -0.751 1.722 4.445 1.00 93.31 88 MET A O 1
ATOM 674 N N . ALA A 1 89 ? 1.441 1.270 4.272 1.00 92.69 89 ALA A N 1
ATOM 675 C CA . ALA A 1 89 ? 1.635 0.970 5.694 1.00 92.69 89 ALA A CA 1
ATOM 676 C C . ALA A 1 89 ? 1.177 2.112 6.626 1.00 92.69 89 ALA A C 1
ATOM 678 O O . ALA A 1 89 ? 0.695 1.863 7.728 1.00 92.69 89 ALA A O 1
ATOM 679 N N . TYR A 1 90 ? 1.281 3.368 6.173 1.00 92.94 90 TYR A N 1
ATOM 680 C CA . TYR A 1 90 ? 0.759 4.528 6.899 1.00 92.94 90 TYR A CA 1
ATOM 681 C C . TYR A 1 90 ? -0.750 4.408 7.165 1.00 92.94 90 TYR A C 1
ATOM 683 O O . TYR A 1 90 ? -1.179 4.515 8.313 1.00 92.94 90 TYR A O 1
ATOM 691 N N . HIS A 1 91 ? -1.534 4.113 6.126 1.00 96.00 91 HIS A N 1
ATOM 692 C CA . HIS A 1 91 ? -2.978 3.930 6.235 1.00 96.00 91 HIS A CA 1
ATOM 693 C C . HIS A 1 91 ? -3.346 2.689 7.048 1.00 96.00 91 HIS A C 1
ATOM 695 O O . HIS A 1 91 ? -4.235 2.754 7.890 1.00 96.00 91 HIS A O 1
ATOM 701 N N . ALA A 1 92 ? -2.608 1.584 6.893 1.00 96.25 92 ALA A N 1
ATOM 702 C CA . ALA A 1 92 ? -2.793 0.401 7.736 1.00 96.25 92 ALA A CA 1
ATOM 703 C C . ALA A 1 92 ? -2.659 0.727 9.238 1.00 96.25 92 ALA A C 1
ATOM 705 O O . ALA A 1 92 ? -3.442 0.232 10.049 1.00 96.25 92 ALA A O 1
ATOM 706 N N . GLY A 1 93 ? -1.730 1.616 9.608 1.00 95.38 93 GLY A N 1
ATOM 707 C CA . GLY A 1 93 ? -1.611 2.122 10.977 1.00 95.38 93 GLY A CA 1
ATOM 708 C C . GLY A 1 93 ? -2.814 2.962 11.430 1.00 95.38 93 GLY A C 1
ATOM 709 O O . GLY A 1 93 ? -3.281 2.807 12.558 1.00 95.38 93 GLY A O 1
ATOM 710 N N . LEU A 1 94 ? -3.358 3.821 10.560 1.00 96.44 94 LEU A N 1
ATOM 711 C CA . LEU A 1 94 ? -4.576 4.589 10.863 1.00 96.44 94 LEU A CA 1
ATOM 712 C C . LEU A 1 94 ? -5.793 3.674 11.045 1.00 96.44 94 LEU A C 1
ATOM 714 O O . LEU A 1 94 ? -6.549 3.839 12.003 1.00 96.44 94 LEU A O 1
ATOM 718 N N . HIS A 1 95 ? -5.936 2.675 10.174 1.00 98.56 95 HIS A N 1
ATOM 719 C CA . HIS A 1 95 ? -6.955 1.639 10.284 1.00 98.56 95 HIS A CA 1
ATOM 720 C C . HIS A 1 95 ? -6.865 0.892 11.618 1.00 98.56 95 HIS A C 1
ATOM 722 O O . HIS A 1 95 ? -7.870 0.753 12.314 1.00 98.56 95 HIS A O 1
ATOM 728 N N . ALA A 1 96 ? -5.660 0.468 12.014 1.00 98.00 96 ALA A N 1
ATOM 729 C CA . ALA A 1 96 ? -5.439 -0.232 13.276 1.00 98.00 96 ALA A CA 1
ATOM 730 C C . ALA A 1 96 ? -5.902 0.595 14.489 1.00 98.00 96 ALA A C 1
ATOM 732 O O . ALA A 1 96 ? -6.571 0.060 15.371 1.00 98.00 96 ALA A O 1
ATOM 733 N N . ASN A 1 97 ? -5.636 1.907 14.510 1.00 97.25 97 ASN A N 1
ATOM 734 C CA . ASN A 1 97 ? -6.083 2.788 15.598 1.00 97.25 97 ASN A CA 1
ATOM 735 C C . ASN A 1 97 ? -7.616 2.830 15.735 1.00 97.25 97 ASN A C 1
ATOM 737 O O . ASN A 1 97 ? -8.143 2.822 16.854 1.00 97.25 97 ASN A O 1
ATOM 741 N N . ILE A 1 98 ? -8.338 2.867 14.609 1.00 98.38 98 ILE A N 1
ATOM 742 C CA . ILE A 1 98 ? -9.806 2.827 14.604 1.00 98.38 98 ILE A CA 1
ATOM 743 C C . ILE A 1 98 ? -10.307 1.463 15.068 1.00 98.38 98 ILE A C 1
ATOM 745 O O . ILE A 1 98 ? -11.133 1.406 15.978 1.00 98.38 98 ILE A O 1
ATOM 749 N N . VAL A 1 99 ? -9.778 0.373 14.507 1.00 98.62 99 VAL A N 1
ATOM 750 C CA . VAL A 1 99 ? -10.228 -0.986 14.835 1.00 98.62 99 VAL A CA 1
ATOM 751 C C . VAL A 1 99 ? -9.979 -1.329 16.300 1.00 98.62 99 VAL A C 1
ATOM 753 O O . VAL A 1 99 ? -10.896 -1.806 16.959 1.00 98.62 99 VAL A O 1
ATOM 756 N N . VAL A 1 100 ? -8.806 -1.016 16.862 1.00 98.31 100 VAL A N 1
ATOM 757 C CA . VAL A 1 100 ? -8.533 -1.233 18.296 1.00 98.31 100 VAL A CA 1
ATOM 758 C C . VAL A 1 100 ? -9.529 -0.463 19.165 1.00 98.31 100 VAL A C 1
ATOM 760 O O . VAL A 1 100 ? -10.083 -1.020 20.113 1.00 98.31 100 VAL A O 1
ATOM 763 N N . THR A 1 101 ? -9.816 0.796 18.817 1.00 98.56 101 THR A N 1
ATOM 764 C CA . THR A 1 101 ? -10.824 1.586 19.539 1.00 98.56 101 THR A CA 1
ATOM 765 C C . THR A 1 101 ? -12.211 0.949 19.435 1.00 98.56 101 THR A C 1
ATOM 767 O O . THR A 1 101 ? -12.927 0.878 20.430 1.00 98.56 101 THR A O 1
ATOM 770 N N . ASN A 1 102 ? -12.588 0.457 18.255 1.00 98.69 102 ASN A N 1
ATOM 771 C CA . ASN A 1 102 ? -13.893 -0.155 18.008 1.00 98.69 102 ASN A CA 1
ATOM 772 C C . ASN A 1 102 ? -14.055 -1.507 18.700 1.00 98.69 102 ASN A C 1
ATOM 774 O O . ASN A 1 102 ? -15.134 -1.783 19.220 1.00 98.69 102 ASN A O 1
ATOM 778 N N . ILE A 1 103 ? -12.991 -2.304 18.799 1.00 98.56 103 ILE A N 1
ATOM 779 C CA . ILE A 1 103 ? -12.977 -3.532 19.603 1.00 98.56 103 ILE A CA 1
ATOM 780 C C . ILE A 1 103 ? -13.266 -3.190 21.071 1.00 98.56 103 ILE A C 1
ATOM 782 O O . ILE A 1 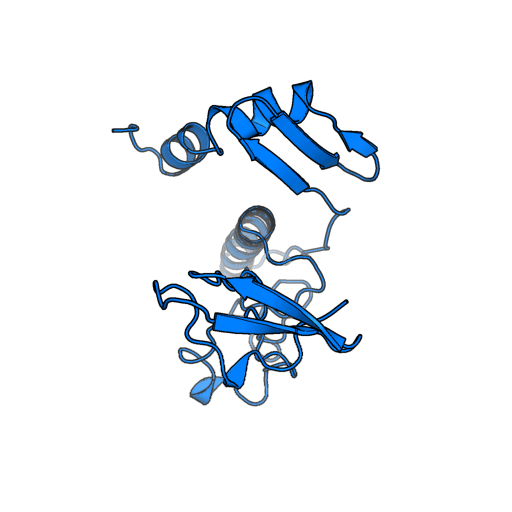103 ? -14.186 -3.751 21.663 1.00 98.56 103 ILE A O 1
ATOM 786 N N . ILE A 1 104 ? -12.551 -2.215 21.646 1.00 98.50 104 ILE A N 1
ATOM 787 C CA . ILE A 1 104 ? -12.770 -1.778 23.037 1.00 98.50 104 ILE A CA 1
ATOM 788 C C . ILE A 1 104 ? -14.187 -1.219 23.223 1.00 98.50 104 ILE A C 1
ATOM 790 O O . ILE A 1 104 ? -14.860 -1.539 24.204 1.00 98.50 104 ILE A O 1
ATOM 794 N N . ASN A 1 105 ? -14.663 -0.396 22.289 1.00 98.50 105 ASN A N 1
ATOM 795 C CA . ASN A 1 105 ? -15.996 0.196 22.362 1.00 98.50 105 ASN A CA 1
ATOM 796 C C . ASN A 1 105 ? -17.098 -0.865 22.261 1.00 98.50 105 ASN A C 1
ATOM 798 O O . ASN A 1 105 ? -18.060 -0.788 23.017 1.00 98.50 105 ASN A O 1
ATOM 802 N N . SER A 1 106 ? -16.919 -1.892 21.427 1.00 97.69 106 SER A N 1
ATOM 803 C CA . SER A 1 106 ? -17.848 -3.027 21.333 1.00 97.69 106 SER A CA 1
ATOM 804 C C . SER A 1 106 ? -17.948 -3.779 22.662 1.00 97.69 106 SER A C 1
ATOM 806 O O . SER A 1 106 ? -19.048 -4.064 23.125 1.00 97.69 106 SER A O 1
ATOM 808 N N . LEU A 1 107 ? -16.810 -4.031 23.321 1.00 97.69 107 LEU A N 1
ATOM 809 C CA . LEU A 1 107 ? -16.754 -4.719 24.619 1.00 97.69 107 LEU A CA 1
ATOM 810 C C . LEU A 1 107 ? -17.290 -3.877 25.785 1.00 97.69 107 LEU A C 1
ATOM 812 O O . LEU A 1 107 ? -17.716 -4.423 26.796 1.00 97.69 107 LEU A O 1
ATOM 816 N N . THR A 1 108 ? -17.241 -2.550 25.666 1.00 98.12 108 THR A N 1
ATOM 817 C CA . THR A 1 108 ? -17.663 -1.608 26.719 1.00 98.12 108 THR A CA 1
ATOM 818 C C . THR A 1 108 ? -18.990 -0.916 26.412 1.00 98.12 108 THR A C 1
ATOM 820 O O . THR A 1 108 ? -19.351 0.038 27.101 1.00 98.12 108 THR A O 1
ATOM 823 N N . HIS A 1 109 ? -19.710 -1.379 25.386 1.00 96.81 109 HIS A N 1
ATOM 824 C CA . HIS A 1 109 ? -20.987 -0.828 24.924 1.00 96.81 109 HIS A CA 1
ATOM 825 C C . HIS A 1 109 ? -20.951 0.687 24.646 1.00 96.81 109 HIS A C 1
ATOM 827 O O . HIS A 1 109 ? -21.895 1.422 24.939 1.00 96.81 109 HIS A O 1
ATOM 833 N N . LYS A 1 110 ? -19.846 1.166 24.065 1.00 98.31 110 LYS A N 1
ATOM 834 C CA . LYS A 1 110 ? -19.676 2.548 23.600 1.00 98.31 110 LYS A CA 1
ATOM 835 C C . LYS A 1 110 ? -19.902 2.650 22.086 1.00 98.31 110 LYS A C 1
ATOM 837 O O . LYS A 1 110 ? -19.684 1.675 21.370 1.00 98.31 110 LYS A O 1
ATOM 842 N N . PRO A 1 111 ? -20.268 3.835 21.564 1.00 98.38 111 PRO A N 1
ATOM 843 C CA . PRO A 1 111 ? -20.414 4.043 20.125 1.00 98.38 111 PRO A CA 1
ATOM 844 C C . PRO A 1 111 ? -19.123 3.756 19.347 1.00 98.38 111 PRO A C 1
ATOM 846 O O . PRO A 1 111 ? -18.032 4.139 19.777 1.00 98.38 111 PRO A O 1
ATOM 849 N N . LEU A 1 112 ? -19.238 3.125 18.177 1.00 98.56 112 LEU A N 1
ATOM 850 C CA . LEU A 1 112 ? -18.097 2.876 17.294 1.00 98.56 112 LEU A CA 1
ATOM 851 C C . LEU A 1 112 ? -17.606 4.172 16.636 1.00 98.56 112 LEU A C 1
ATOM 853 O O . LEU A 1 112 ? -18.388 5.051 16.273 1.00 98.56 112 LEU A O 1
ATOM 857 N N . LYS A 1 113 ? -16.292 4.272 16.441 1.00 98.50 113 LYS A N 1
ATOM 858 C CA . LYS A 1 113 ? -15.650 5.322 15.651 1.00 98.50 113 LYS A CA 1
ATOM 859 C C . LYS A 1 113 ? -15.690 4.996 14.166 1.00 98.50 113 LYS A C 1
ATOM 861 O O . LYS A 1 113 ? -15.559 3.840 13.761 1.00 98.50 113 LYS A O 1
ATOM 866 N N . THR A 1 114 ? -15.836 6.039 13.364 1.00 98.44 114 THR A N 1
ATOM 867 C CA . THR A 1 114 ? -15.764 5.975 11.905 1.00 98.44 114 THR A CA 1
ATOM 868 C C . THR A 1 114 ? -14.327 6.210 11.429 1.00 98.44 114 THR A C 1
ATOM 870 O O . THR A 1 114 ? -13.611 7.026 12.013 1.00 98.44 114 THR A O 1
ATOM 873 N N . TYR A 1 115 ? -13.919 5.508 10.374 1.00 98.31 115 TYR A N 1
ATOM 874 C CA . TYR A 1 115 ? -12.734 5.814 9.581 1.00 98.31 115 TYR A CA 1
ATOM 875 C C . TYR A 1 115 ? -13.144 6.560 8.311 1.00 98.31 115 TYR A C 1
ATOM 877 O O . TYR A 1 115 ? -14.015 6.097 7.580 1.00 98.31 115 TYR A O 1
ATOM 885 N N . GLU A 1 116 ? -12.477 7.677 8.035 1.00 96.19 116 GLU A N 1
ATOM 886 C CA . GLU A 1 116 ? -12.619 8.431 6.791 1.00 96.19 116 GLU A CA 1
ATOM 887 C C . GLU A 1 116 ? -11.227 8.608 6.169 1.00 96.19 116 GLU A C 1
ATOM 889 O O . GLU A 1 116 ? -10.313 9.063 6.873 1.00 96.19 116 GLU A O 1
ATOM 894 N N . PRO A 1 117 ? -11.031 8.266 4.882 1.00 94.62 117 PRO A N 1
ATOM 895 C CA . PRO A 1 117 ? -9.773 8.517 4.192 1.00 94.62 117 PRO A CA 1
ATOM 896 C C . PRO A 1 117 ? -9.389 9.999 4.229 1.00 94.62 117 PRO A C 1
ATOM 898 O O . PRO A 1 117 ? -10.183 10.884 3.908 1.00 94.62 117 PRO A O 1
ATOM 901 N N . GLY A 1 118 ? -8.144 10.270 4.612 1.00 90.50 118 GLY A N 1
ATOM 902 C CA . GLY A 1 118 ? -7.583 11.617 4.596 1.00 90.50 118 GLY A CA 1
ATOM 903 C C . GLY A 1 118 ? -7.083 12.045 3.214 1.00 90.50 118 GLY A C 1
ATOM 904 O O . GLY A 1 118 ? -7.069 11.278 2.251 1.00 90.50 118 GLY A O 1
ATOM 905 N N . SER A 1 119 ? -6.593 13.282 3.134 1.00 89.44 119 SER A N 1
ATOM 906 C CA . SER A 1 119 ? -5.893 13.787 1.950 1.00 89.44 119 SER A CA 1
ATOM 907 C C . SER A 1 119 ? -4.652 12.951 1.626 1.00 89.44 119 SER A C 1
ATOM 909 O O . SER A 1 119 ? -3.914 12.534 2.524 1.00 89.44 119 SER A O 1
ATOM 911 N N . LEU A 1 120 ? -4.375 12.777 0.328 1.00 87.56 120 LEU A N 1
ATOM 912 C CA . LEU A 1 120 ? -3.196 12.060 -0.155 1.00 87.56 120 LEU A CA 1
ATOM 913 C C . LEU A 1 120 ? -1.921 12.615 0.494 1.00 87.56 120 LEU A C 1
ATOM 915 O O . LEU A 1 120 ? -1.575 13.788 0.326 1.00 87.56 120 LEU A O 1
ATOM 919 N N . THR A 1 121 ? -1.225 11.739 1.215 1.00 91.25 121 THR A N 1
ATOM 920 C CA . THR A 1 121 ? 0.056 12.036 1.848 1.00 91.25 121 THR A CA 1
ATOM 921 C C . THR A 1 121 ? 1.042 10.926 1.532 1.00 91.25 121 THR A C 1
ATOM 923 O O . THR A 1 121 ? 0.832 9.776 1.910 1.00 91.25 121 THR A O 1
ATOM 926 N N . PHE A 1 122 ? 2.133 11.262 0.851 1.00 93.38 122 PHE A N 1
ATOM 927 C CA . PHE A 1 122 ? 3.203 10.315 0.563 1.00 93.38 122 PHE A CA 1
ATOM 928 C C . PHE A 1 122 ? 4.548 11.028 0.467 1.00 93.38 122 PHE A C 1
ATOM 930 O O . PHE A 1 122 ? 4.645 12.184 0.064 1.00 93.38 122 PHE A O 1
ATOM 937 N N . LEU A 1 123 ? 5.603 10.300 0.820 1.00 95.12 123 LEU A N 1
ATOM 938 C CA . LEU A 1 123 ? 6.988 10.728 0.671 1.00 95.12 123 LEU A CA 1
ATOM 939 C C . LEU A 1 123 ? 7.710 9.647 -0.135 1.00 95.12 123 LEU A C 1
ATOM 941 O O . LEU A 1 123 ? 7.753 8.489 0.290 1.00 95.12 123 LEU A O 1
ATOM 945 N N . LEU A 1 124 ? 8.256 9.996 -1.291 1.00 95.19 124 LEU A N 1
ATOM 946 C CA . LEU A 1 124 ? 9.033 9.120 -2.160 1.00 95.19 124 LEU A CA 1
ATOM 947 C C . LEU A 1 124 ? 10.520 9.427 -1.978 1.00 95.19 124 LEU A C 1
ATOM 949 O O . LEU A 1 124 ? 10.975 10.537 -2.238 1.00 95.19 124 LEU A O 1
ATOM 953 N N . SER A 1 125 ? 11.273 8.431 -1.519 1.00 96.19 125 SER A N 1
ATOM 954 C CA . SER A 1 125 ? 12.729 8.533 -1.410 1.00 96.19 125 SER A CA 1
ATOM 955 C C . SER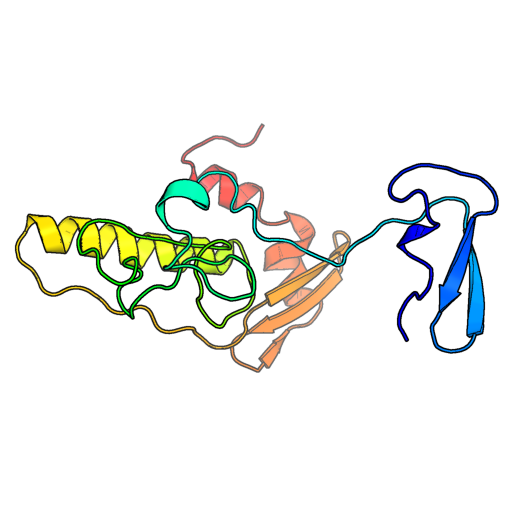 A 1 125 ? 13.363 8.347 -2.790 1.00 96.19 125 SER A C 1
ATOM 957 O O . SER A 1 125 ? 12.977 7.430 -3.512 1.00 96.19 125 SER A O 1
ATOM 959 N N . MET A 1 126 ? 14.341 9.187 -3.135 1.00 95.94 126 MET A N 1
ATOM 960 C CA . MET A 1 126 ? 15.140 9.094 -4.364 1.00 95.94 126 MET A CA 1
ATOM 961 C C . MET A 1 126 ? 16.614 8.895 -3.993 1.00 95.94 126 MET A C 1
ATOM 963 O O . MET A 1 126 ? 17.484 9.715 -4.268 1.00 95.94 126 MET A O 1
ATOM 967 N N . GLY A 1 127 ? 16.886 7.801 -3.282 1.00 94.50 127 GLY A N 1
ATOM 968 C CA . GLY A 1 127 ? 18.175 7.572 -2.631 1.00 94.50 127 GLY A CA 1
ATOM 969 C C . GLY A 1 127 ? 18.300 8.321 -1.300 1.00 94.50 127 GLY A C 1
ATOM 970 O O . GLY A 1 127 ? 17.405 9.044 -0.879 1.00 94.50 127 GLY A O 1
ATOM 971 N N . ARG A 1 128 ? 19.427 8.137 -0.602 1.00 94.69 128 ARG A N 1
ATOM 972 C CA . ARG A 1 128 ? 19.601 8.559 0.806 1.00 94.69 128 ARG A CA 1
ATOM 973 C C . ARG A 1 128 ? 19.435 10.067 1.055 1.00 94.69 128 ARG A C 1
ATOM 975 O O . ARG A 1 128 ? 19.084 10.462 2.164 1.00 94.69 128 ARG A O 1
ATOM 982 N N . ASN A 1 129 ? 19.708 10.894 0.045 1.00 95.75 129 ASN A N 1
ATOM 983 C CA . ASN A 1 129 ? 19.852 12.350 0.173 1.00 95.75 129 ASN A CA 1
ATOM 984 C C . ASN A 1 129 ? 18.869 13.149 -0.698 1.00 95.75 129 ASN A C 1
ATOM 986 O O . ASN A 1 129 ? 19.079 14.352 -0.901 1.00 95.75 129 ASN A O 1
ATOM 990 N N . ASP A 1 130 ? 17.854 12.483 -1.250 1.00 96.88 130 ASP A N 1
ATOM 991 C CA . ASP A 1 130 ? 16.862 13.126 -2.099 1.00 96.88 130 ASP A CA 1
ATOM 992 C C . ASP A 1 130 ? 15.471 12.502 -1.951 1.00 96.88 130 ASP A C 1
ATOM 994 O O . ASP A 1 130 ? 15.296 11.403 -1.411 1.00 96.88 130 ASP A O 1
ATOM 998 N N . GLY A 1 131 ? 14.457 13.230 -2.400 1.00 96.56 131 GLY A N 1
ATOM 999 C CA . GLY A 1 131 ? 13.085 12.768 -2.402 1.00 96.56 131 GLY A CA 1
ATOM 1000 C C . GLY A 1 131 ? 12.077 13.856 -2.739 1.00 96.56 131 GLY A C 1
ATOM 1001 O O . GLY A 1 131 ? 12.355 15.053 -2.683 1.00 96.56 131 GLY A O 1
ATOM 1002 N N . VAL A 1 132 ? 10.875 13.408 -3.066 1.00 97.12 132 VAL A N 1
ATOM 1003 C CA . VAL A 1 132 ? 9.720 14.250 -3.388 1.00 97.12 132 VAL A CA 1
ATOM 1004 C C . VAL A 1 132 ? 8.493 13.705 -2.683 1.00 97.12 132 VAL A C 1
ATOM 1006 O O . VAL A 1 132 ? 8.420 12.519 -2.368 1.00 97.12 132 VAL A O 1
ATOM 1009 N N . GLY A 1 133 ? 7.516 14.550 -2.406 1.00 95.44 133 GLY A N 1
ATOM 1010 C CA . GLY A 1 133 ? 6.289 14.088 -1.787 1.00 95.44 133 GLY A CA 1
ATOM 1011 C C . GLY A 1 133 ? 5.176 15.108 -1.834 1.00 95.44 133 GLY A C 1
ATOM 1012 O O . GLY A 1 133 ? 5.319 16.210 -2.365 1.00 95.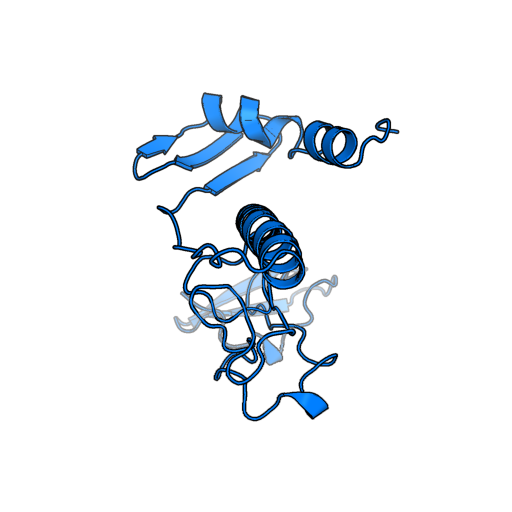44 133 GLY A O 1
ATOM 1013 N N . GLN A 1 134 ? 4.072 14.716 -1.224 1.00 95.12 134 GLN A N 1
ATOM 1014 C CA . GLN A 1 134 ? 2.886 15.528 -1.058 1.00 95.12 134 GLN A CA 1
ATOM 1015 C C . GLN A 1 134 ? 2.355 15.314 0.355 1.00 95.12 134 GLN A C 1
ATOM 1017 O O . GLN A 1 134 ? 2.288 14.178 0.825 1.00 95.12 134 GLN A O 1
ATOM 1022 N N . VAL A 1 135 ? 1.988 16.398 1.033 1.00 92.19 135 VAL A N 1
ATOM 1023 C CA . VAL A 1 135 ? 1.350 16.368 2.354 1.00 92.19 135 VAL A CA 1
ATOM 1024 C C . VAL A 1 135 ? 0.153 17.302 2.306 1.00 92.19 135 VAL A C 1
ATOM 1026 O O . VAL A 1 135 ? 0.315 18.498 2.074 1.00 92.19 135 VAL A O 1
ATOM 1029 N N . ASN A 1 136 ? -1.052 16.767 2.505 1.00 87.88 136 ASN A N 1
ATOM 1030 C CA . ASN A 1 136 ? -2.297 17.546 2.504 1.00 87.88 136 ASN A CA 1
ATOM 1031 C C . ASN A 1 136 ? -2.460 18.469 1.278 1.00 87.88 136 ASN A C 1
ATOM 1033 O O . ASN A 1 136 ? -2.890 19.610 1.411 1.00 87.88 136 ASN A O 1
ATOM 1037 N N . GLY A 1 137 ? -2.087 17.994 0.086 1.00 88.50 137 GLY A N 1
ATOM 1038 C CA . GLY A 1 137 ? -2.171 18.791 -1.146 1.00 88.50 137 GLY A CA 1
ATOM 1039 C C . GLY A 1 137 ? -0.942 19.653 -1.454 1.00 88.50 137 GLY A C 1
ATOM 1040 O O . GLY A 1 137 ? -0.792 20.086 -2.591 1.00 88.50 137 GLY A O 1
ATOM 1041 N N . TYR A 1 138 ? -0.031 19.852 -0.498 1.00 92.94 138 TYR A N 1
ATOM 1042 C CA . TYR A 1 138 ? 1.178 20.649 -0.698 1.00 92.94 138 TYR A CA 1
ATOM 1043 C C . TYR A 1 138 ? 2.354 19.780 -1.127 1.00 92.94 138 TYR A C 1
ATOM 1045 O O . TYR A 1 138 ? 2.643 18.757 -0.502 1.00 92.94 138 TYR A O 1
ATOM 1053 N N . TYR A 1 139 ? 3.063 20.213 -2.167 1.00 94.88 139 TYR A N 1
ATOM 1054 C CA . TYR A 1 139 ? 4.306 19.582 -2.594 1.00 94.88 139 TYR A CA 1
ATOM 1055 C C . TYR A 1 139 ? 5.402 19.804 -1.554 1.00 94.88 139 TYR A C 1
ATOM 1057 O O . TYR A 1 139 ? 5.652 20.930 -1.122 1.00 94.88 139 TYR A O 1
ATOM 1065 N N . VAL A 1 140 ? 6.086 18.724 -1.181 1.00 94.88 140 VAL A N 1
ATOM 1066 C CA . VAL A 1 140 ? 7.260 18.769 -0.308 1.00 94.88 140 VAL A CA 1
ATOM 1067 C C . VAL A 1 140 ? 8.477 18.266 -1.070 1.00 94.88 140 VAL A C 1
ATOM 1069 O O . VAL A 1 140 ? 8.462 17.200 -1.685 1.00 94.88 140 VAL A O 1
ATOM 1072 N N . GLY A 1 141 ? 9.531 19.074 -1.063 1.00 93.38 141 GLY A N 1
ATOM 1073 C CA . GLY A 1 141 ? 10.750 18.796 -1.811 1.00 93.38 141 GLY A CA 1
ATOM 1074 C C . GLY A 1 141 ? 11.812 18.052 -1.006 1.00 93.38 141 GLY A C 1
ATOM 1075 O O . GLY A 1 141 ? 11.624 17.676 0.157 1.00 93.38 141 GLY A O 1
ATOM 1076 N N . ARG A 1 142 ? 12.979 17.935 -1.640 1.00 95.50 142 ARG A N 1
ATOM 1077 C CA . ARG A 1 142 ? 14.185 17.246 -1.172 1.00 95.50 142 ARG A CA 1
ATOM 1078 C C . ARG A 1 142 ? 14.460 17.357 0.326 1.00 95.50 142 ARG A C 1
ATOM 1080 O O . ARG A 1 142 ? 14.631 16.331 0.978 1.00 95.50 142 ARG A O 1
ATOM 1087 N N . LEU A 1 143 ? 14.529 18.571 0.880 1.00 93.62 143 LEU A N 1
ATOM 1088 C CA . LEU A 1 143 ? 14.963 18.786 2.269 1.00 93.62 143 LEU A CA 1
ATOM 1089 C C . LEU A 1 143 ? 14.047 18.077 3.278 1.00 93.62 143 LEU A C 1
ATOM 1091 O O . LEU A 1 143 ? 14.524 17.318 4.121 1.00 93.62 143 LEU A O 1
ATOM 1095 N N . LEU A 1 144 ? 12.735 18.289 3.157 1.00 94.38 144 LEU A N 1
ATOM 1096 C CA . LEU A 1 144 ? 11.744 17.704 4.061 1.00 94.38 144 LEU A CA 1
ATOM 1097 C C . LEU A 1 144 ? 11.715 16.182 3.936 1.00 94.38 144 LEU A C 1
ATOM 1099 O O . LEU A 1 144 ? 11.757 15.477 4.943 1.00 94.38 144 LEU A O 1
ATOM 1103 N N . VAL A 1 145 ? 11.699 15.672 2.704 1.00 95.94 145 VAL A N 1
ATOM 1104 C CA . VAL A 1 145 ? 11.647 14.226 2.457 1.00 95.94 145 VAL A CA 1
ATOM 1105 C C . VAL A 1 145 ? 12.925 13.539 2.937 1.00 95.94 145 VAL A C 1
ATOM 1107 O O . VAL A 1 145 ? 12.851 12.466 3.533 1.00 95.94 145 VAL A O 1
ATOM 1110 N N . THR A 1 146 ? 14.083 14.178 2.765 1.00 95.19 146 THR A N 1
ATOM 1111 C CA . THR A 1 146 ? 15.372 13.634 3.209 1.00 95.19 146 THR A CA 1
ATOM 1112 C C . THR A 1 146 ? 15.424 13.470 4.722 1.00 95.19 146 THR A C 1
ATOM 1114 O O . THR A 1 146 ? 15.822 12.411 5.211 1.00 95.19 146 THR A O 1
ATOM 1117 N N . ILE A 1 147 ? 15.001 14.500 5.462 1.00 93.62 147 ILE A N 1
ATOM 1118 C CA . ILE A 1 147 ? 14.986 14.482 6.930 1.00 93.62 147 ILE A CA 1
ATOM 1119 C C . ILE A 1 147 ? 13.946 13.486 7.447 1.00 93.62 147 ILE A C 1
ATOM 1121 O O . ILE A 1 147 ? 14.246 12.703 8.342 1.00 93.62 147 ILE A O 1
ATOM 1125 N N . ALA A 1 148 ? 12.735 13.508 6.886 1.00 92.69 148 ALA A N 1
ATOM 1126 C CA . ALA A 1 148 ? 11.629 12.707 7.393 1.00 92.69 148 ALA A CA 1
ATOM 1127 C C . ALA A 1 148 ? 11.731 11.225 7.007 1.00 92.69 148 ALA A C 1
ATOM 1129 O O . ALA A 1 148 ? 11.367 10.371 7.810 1.00 92.69 148 ALA A O 1
ATOM 1130 N N . LYS A 1 149 ? 12.190 10.915 5.786 1.00 95.12 149 LYS A N 1
ATOM 1131 C CA . LYS A 1 149 ? 12.171 9.561 5.216 1.00 95.12 149 LYS A CA 1
ATOM 1132 C C . LYS A 1 149 ? 13.512 9.129 4.635 1.00 95.12 149 LYS A C 1
ATOM 1134 O O . LYS A 1 149 ? 13.973 8.062 5.005 1.00 95.12 149 LYS A O 1
ATOM 1139 N N . SER A 1 150 ? 14.144 9.865 3.722 1.00 95.44 150 SER A N 1
ATOM 1140 C CA . SER A 1 150 ? 15.191 9.260 2.874 1.00 95.44 150 SER A CA 1
ATOM 1141 C C . SER A 1 150 ? 16.447 8.797 3.619 1.00 95.44 150 SER A C 1
ATOM 1143 O O . SER A 1 150 ? 17.049 7.803 3.217 1.00 95.44 150 SER A O 1
ATOM 1145 N N . ARG A 1 151 ? 16.833 9.470 4.713 1.00 93.62 151 ARG A N 1
ATOM 1146 C CA . ARG A 1 151 ? 18.047 9.117 5.478 1.00 93.62 151 ARG A CA 1
ATOM 1147 C C . ARG A 1 151 ? 17.944 7.794 6.234 1.00 93.62 151 ARG A C 1
ATOM 1149 O O . ARG A 1 151 ? 18.953 7.109 6.374 1.00 93.62 151 ARG A O 1
ATOM 1156 N N . ASP A 1 152 ? 16.755 7.484 6.737 1.00 92.94 152 ASP A N 1
ATOM 1157 C CA . ASP A 1 152 ? 16.512 6.380 7.677 1.00 92.94 152 ASP A CA 1
ATOM 1158 C C . ASP A 1 152 ? 15.445 5.395 7.178 1.00 92.94 152 ASP A C 1
ATOM 1160 O O . ASP A 1 152 ? 15.276 4.321 7.731 1.00 92.94 152 ASP A O 1
ATOM 1164 N N . LEU A 1 153 ? 14.696 5.747 6.134 1.00 93.44 153 LEU A N 1
ATOM 1165 C CA . LEU A 1 153 ? 13.558 4.995 5.594 1.00 93.44 153 LEU A CA 1
ATOM 1166 C C . LEU A 1 153 ? 12.522 4.595 6.657 1.00 93.44 153 LEU A C 1
ATOM 1168 O O . LEU A 1 153 ? 11.818 3.603 6.497 1.00 93.44 153 LEU A O 1
ATOM 1172 N N . PHE A 1 154 ? 12.402 5.397 7.720 1.00 93.06 154 PHE A N 1
ATOM 1173 C CA . PHE A 1 154 ? 11.591 5.116 8.907 1.00 93.06 154 PHE A CA 1
ATOM 1174 C C . PHE A 1 154 ? 12.000 3.861 9.695 1.00 93.06 154 PHE A C 1
ATOM 1176 O O . PHE A 1 154 ? 11.199 3.360 10.491 1.00 93.06 154 PHE A O 1
ATOM 1183 N N . VAL A 1 155 ? 13.218 3.351 9.510 1.00 93.56 155 VAL A N 1
ATOM 1184 C CA . VAL A 1 155 ? 13.723 2.182 10.238 1.00 93.56 155 VAL A CA 1
ATOM 1185 C C . VAL A 1 155 ? 13.737 2.470 11.738 1.00 93.56 155 VAL A C 1
ATOM 1187 O O . VAL A 1 155 ? 13.057 1.773 12.491 1.00 93.56 155 VAL A O 1
ATOM 1190 N N . SER A 1 156 ? 14.394 3.549 12.174 1.00 91.94 156 SER A N 1
ATOM 1191 C CA . SER A 1 156 ? 14.463 3.936 13.594 1.00 91.94 156 SER A CA 1
ATOM 1192 C C . SER A 1 156 ? 13.078 4.114 14.226 1.00 91.94 156 SER A C 1
ATOM 1194 O O . SER A 1 156 ? 12.818 3.647 15.339 1.00 91.94 156 SER A O 1
ATOM 1196 N N . LYS A 1 157 ? 12.150 4.739 13.489 1.00 90.81 157 LYS A N 1
ATOM 1197 C CA . LYS A 1 157 ? 10.760 4.930 13.917 1.00 90.81 157 LYS A CA 1
ATOM 1198 C C . LYS A 1 157 ? 10.055 3.589 14.120 1.00 90.81 157 LYS A C 1
ATOM 1200 O O . LYS A 1 157 ? 9.364 3.430 15.121 1.00 90.81 157 LYS A O 1
ATOM 1205 N N . SER A 1 158 ? 10.235 2.646 13.198 1.00 92.12 158 SER A N 1
ATOM 1206 C CA . SER A 1 158 ? 9.591 1.329 13.251 1.00 92.12 158 SER A CA 1
ATOM 1207 C C . SER A 1 158 ? 10.064 0.524 14.464 1.00 92.12 158 SER A C 1
ATOM 1209 O O . SER A 1 158 ? 9.230 0.027 15.217 1.00 92.12 158 SER A O 1
ATOM 1211 N N . TRP A 1 159 ? 11.377 0.486 14.726 1.00 94.38 159 TRP A N 1
ATOM 1212 C CA . TRP A 1 159 ? 11.942 -0.146 15.929 1.00 94.38 159 TRP A CA 1
ATOM 1213 C C . TRP A 1 159 ? 11.384 0.465 17.217 1.00 94.38 159 TRP A C 1
ATOM 1215 O O . TRP A 1 159 ? 10.890 -0.254 18.087 1.00 94.38 159 TRP A O 1
ATOM 1225 N N . LYS A 1 160 ? 11.353 1.802 17.296 1.00 93.25 160 LYS A N 1
ATOM 1226 C CA . LYS A 1 160 ? 10.773 2.515 18.440 1.00 93.25 160 LYS A CA 1
ATOM 1227 C C . LYS A 1 160 ? 9.295 2.175 18.645 1.00 93.25 160 LYS A C 1
ATOM 1229 O O . LYS A 1 160 ? 8.879 1.967 19.780 1.00 93.25 160 LYS A O 1
ATOM 1234 N N . THR A 1 161 ? 8.501 2.115 17.573 1.00 90.06 161 THR A N 1
ATOM 1235 C CA . THR A 1 161 ? 7.078 1.744 17.644 1.00 90.06 161 THR A CA 1
ATOM 1236 C C . THR A 1 161 ? 6.878 0.315 18.145 1.00 90.06 161 THR A C 1
ATOM 1238 O O . THR A 1 161 ? 5.936 0.074 18.892 1.00 90.06 161 THR A O 1
ATOM 1241 N N . MET A 1 162 ? 7.770 -0.614 17.796 1.00 91.38 162 MET A N 1
ATOM 1242 C CA . MET A 1 162 ? 7.737 -1.988 18.310 1.00 91.38 162 MET A CA 1
ATOM 1243 C C . MET A 1 162 ? 8.259 -2.116 19.750 1.00 91.38 162 MET A C 1
ATOM 1245 O O . MET A 1 162 ? 8.215 -3.206 20.312 1.00 91.38 162 MET A O 1
ATOM 1249 N N . GLY A 1 163 ? 8.768 -1.035 20.354 1.00 94.62 163 GLY A N 1
ATOM 1250 C CA . GLY A 1 163 ? 9.412 -1.088 21.668 1.00 94.62 163 GLY A CA 1
ATOM 1251 C C . GLY A 1 163 ? 10.726 -1.875 21.658 1.00 94.62 163 GLY A C 1
ATOM 1252 O O . GLY A 1 163 ? 11.096 -2.458 22.673 1.00 94.62 163 GLY A O 1
ATOM 1253 N N . GLN A 1 164 ? 11.410 -1.925 20.513 1.00 95.06 164 GLN A N 1
ATOM 1254 C CA . GLN A 1 164 ? 12.626 -2.709 20.311 1.00 95.06 164 GLN A CA 1
ATOM 1255 C C . GLN A 1 164 ? 13.838 -1.814 20.018 1.00 95.06 164 GLN A C 1
ATOM 1257 O O . GLN A 1 164 ? 13.706 -0.690 19.525 1.00 95.06 164 GLN A O 1
ATOM 1262 N N . THR A 1 165 ? 15.032 -2.335 20.302 1.00 92.38 165 THR A N 1
ATOM 1263 C CA . THR A 1 165 ? 16.305 -1.682 19.975 1.00 92.38 165 THR A CA 1
ATOM 1264 C C . THR A 1 165 ? 16.713 -2.038 18.554 1.00 92.38 165 THR A C 1
ATOM 1266 O O . THR A 1 165 ? 16.666 -3.202 18.168 1.00 92.38 165 THR A O 1
ATOM 1269 N N . MET A 1 166 ? 17.120 -1.032 17.784 1.00 89.81 166 MET A N 1
ATOM 1270 C CA . MET A 1 166 ? 17.650 -1.239 16.440 1.00 89.81 166 MET A CA 1
ATOM 1271 C C . MET A 1 166 ? 18.984 -2.016 16.506 1.00 89.81 166 MET A C 1
ATOM 1273 O O . MET A 1 166 ? 19.807 -1.667 17.357 1.00 89.81 166 MET A O 1
ATOM 1277 N N . PRO A 1 167 ? 19.185 -3.045 15.662 1.00 86.62 167 PRO A N 1
ATOM 1278 C CA . PRO A 1 167 ? 20.428 -3.813 15.595 1.00 86.62 167 PRO A CA 1
ATOM 1279 C C . PRO A 1 167 ? 21.604 -3.011 15.026 1.00 86.62 167 PRO A C 1
ATOM 1281 O O . PRO A 1 167 ? 21.365 -2.005 14.314 1.00 86.62 167 PRO A O 1
#

Mean predicted aligned error: 4.46 Å

Foldseek 3Di:
DAFDPPVVDDAPDFAAQDWTADPVGDTDTDRHHHDPDDDADPLVVPCVPCVVQADPSQAGEADQLQAGPPDLPHGDAAPRHPDPDDRDPVRSVVNVVQNVVSVVCVVVVHDGDGDDDAADWDWAAPAQQFTWIDDRNDIDTRPVSNVPARNCNCVVVVCVVVVHDDD

Nearest PDB structures (foldseek):
  8jsc-assembly1_C  TM=9.401E-01  e=5.657E-24  Homo sapiens
  7xpi-assembly1_A  TM=7.288E-01  e=3.373E-22  Gallus gallus
  5kmp-assembly1_A  TM=7.818E-01  e=9.662E-08  Caldalkalibacillus thermarum TA2.A1
  8k40-assembly1_B  TM=7.609E-01  e=2.650E-04  Gelidibacter salicanalis
  8k40-assembly1_A  TM=7.489E-01  e=9.092E-04  Gelidibacter salicanalis

pLDDT: mean 95.16, std 2.97, range [84.44, 98.69]

Solvent-accessible surface area (backbone atoms only — not comparable to full-atom values): 9937 Å² total; per-residue (Å²): 137,50,72,66,49,67,88,81,54,69,63,78,39,84,46,80,74,38,75,47,35,28,75,83,70,53,74,45,77,35,45,62,44,78,80,91,68,85,88,72,54,89,33,82,90,44,44,88,82,41,53,91,44,37,45,97,72,51,18,38,37,47,48,56,56,34,23,32,70,97,41,95,88,41,72,49,55,41,69,48,22,57,61,95,63,83,78,43,74,70,52,26,52,55,41,46,57,46,42,57,50,31,54,54,18,61,78,66,78,42,83,71,56,75,67,75,86,73,67,69,65,50,73,47,63,61,54,59,82,21,21,42,33,32,53,74,80,39,80,40,50,37,71,60,28,16,75,70,33,22,66,58,70,47,50,69,57,52,29,53,73,71,75,46,81,78,131

Sequence (167 aa):
ERVSNVEDLTPNRFQKDMVVRTEKGTEVVADMVVLCTGIKINSSAYAAAFGDKMASNSALKVNKHLQLEGYENIYAIGDCADVKEPKMAYHAGLHANIVVTNIINSLTHKPLKTYEPGSLTFLLSMGRNDGVGQVNGYYVGRLLVTIAKSRDLFVSKSWKTMGQTMP

InterPro domains:
  IPR023753 FAD/NAD(P)-binding domain [PF07992] (13-93)
  IPR036188 FAD/NAD(P)-binding domain superfamily [SSF51905] (11-110)

Secondary structure (DSSP, 8-state):
--BS-GGG--TTSEEEEEEEEBTTS-EEEEEE-----------TTTHHHHGGGB-TTSPBPB-TTSBBTT-SS-B--GGGB--SS---HHHHHHHHHHHHHHHHHHHTTPPPPPP---S--EEEE-STT-EEEEETTEEE-HHHHIIIIITTTTHHHHHHHTT----

Radius of gyration: 20.58 Å; Cα contacts (8 Å, |Δi|>4): 249; chains: 1; bounding box: 43×40×57 Å